Protein AF-A0A374NC78-F1 (afdb_monomer)

Solvent-accessible surface area (backbone atoms only — not comparable to full-atom values): 8586 Å² total; per-residue (Å²): 135,91,83,83,88,83,89,81,50,68,90,82,37,42,71,58,50,52,52,51,50,53,53,52,51,50,32,49,50,35,27,50,50,49,46,51,48,42,51,28,34,52,54,32,58,67,44,56,83,86,73,39,50,71,65,20,51,52,41,44,50,49,49,52,54,8,38,50,49,40,33,51,54,30,46,54,53,39,52,54,50,40,51,56,21,60,73,57,78,39,77,66,22,54,52,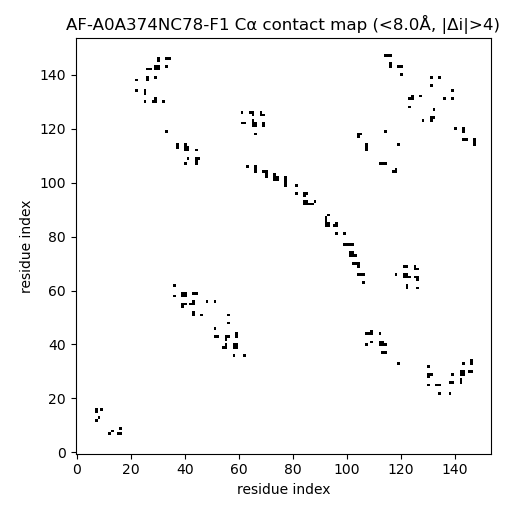53,43,72,70,58,73,70,62,75,64,82,78,69,40,74,88,54,30,78,64,46,53,72,48,51,56,37,21,38,64,60,61,63,33,65,70,58,70,76,46,62,69,68,54,49,52,51,23,37,45,52,42,46,50,57,59,74,74,105

Mean predicted aligned error: 5.53 Å

pLDDT: mean 91.32, std 7.36, range [47.53, 97.94]

Foldseek 3Di:
DDDDDDDDDCVVNVVVVVVVVLLVVLLVVLLVVLLLLQVLLLVLQQDDPVPRDPSSVVSLVLLVVLQVQLQVVLVVVLVVLLVVLVVVPDPVSVVCNVPRDRDHDDRAHNVRSGQDLVSSLSSCVRVVPVSCVSDDVVSSSVSNVVNSVVVVVD

Nearest PDB structures (foldseek):
  1aep-assembly1_A  TM=3.672E-01  e=3.273E+00  Locusta migratoria

Secondary structure (DSSP, 8-state):
-PPPP----TTT-HHHHHHHHHHHHHHHHHHHHHHHHHHHHHHHTTS-GGG--HHHHHHHHHHHHHHHHHHHHHHHHHHHHHHHHHTT-SHHHHHHHHH-----PPPP-SSS----HHHHHHHHHHTT-HHHHTS-HHHHHHHHHHHHHHHHT-

Radius of gyration: 20.21 Å; Cα contacts (8 Å, |Δi|>4): 131; chains: 1; bounding box: 54×40×51 Å

Organism: NCBI:txid39488

Sequence (154 aa):
MRTWKINIQPTKDAVLCDYFAENTTAAKCMYNVANFYIRNTMTGIRKSPEERTACETEVLHYVFTGIQKANLHARENYEKKLKKYQDMHTEKGDKLAADLKCKVFPYPTKEKWFLSYGV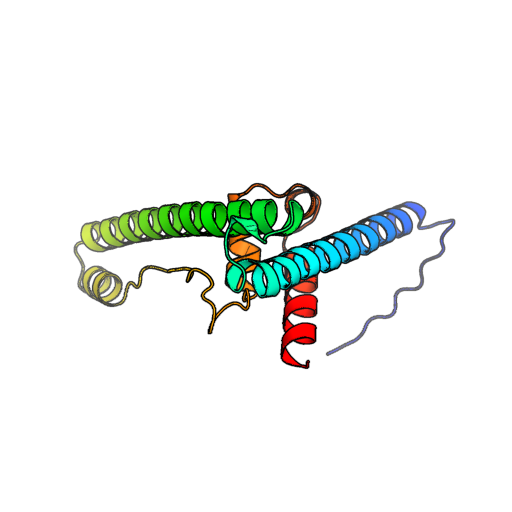LDAIFKYTDHPTYRRMNSQVNQNAIKKTVKSWKSY

Structure (mmCIF, N/CA/C/O backbone):
data_AF-A0A374NC78-F1
#
_entry.id   AF-A0A374NC78-F1
#
loop_
_atom_site.group_PDB
_atom_site.id
_atom_site.type_symbol
_atom_site.label_atom_id
_atom_site.label_alt_id
_atom_site.label_comp_id
_atom_site.label_asym_id
_atom_site.label_entity_id
_atom_site.label_seq_id
_atom_site.pdbx_PDB_ins_code
_atom_site.Cartn_x
_atom_site.Cartn_y
_atom_site.Cartn_z
_atom_site.occupancy
_atom_site.B_iso_or_equiv
_atom_site.auth_seq_id
_atom_site.auth_comp_id
_atom_site.auth_asym_id
_atom_site.auth_atom_id
_atom_site.pdbx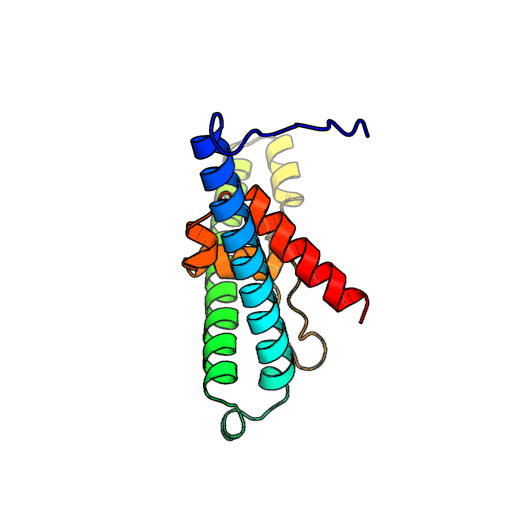_PDB_model_num
ATOM 1 N N . MET A 1 1 ? 14.338 26.708 -2.977 1.00 47.53 1 MET A N 1
ATOM 2 C CA . MET A 1 1 ? 14.933 25.351 -2.981 1.00 47.53 1 MET A CA 1
ATOM 3 C C . MET A 1 1 ? 16.253 25.454 -3.733 1.00 47.53 1 MET A C 1
ATOM 5 O O . MET A 1 1 ? 16.222 25.897 -4.872 1.00 47.53 1 MET A O 1
ATOM 9 N N . ARG A 1 2 ? 17.403 25.198 -3.091 1.00 58.50 2 ARG A N 1
ATOM 10 C CA . ARG A 1 2 ? 18.708 25.225 -3.779 1.00 58.50 2 ARG A CA 1
ATOM 11 C C . ARG A 1 2 ? 18.908 23.889 -4.487 1.00 58.50 2 ARG A C 1
ATOM 13 O O . ARG A 1 2 ? 18.866 22.850 -3.835 1.00 58.50 2 ARG A O 1
ATOM 20 N N . THR A 1 3 ? 19.102 23.931 -5.798 1.00 69.94 3 THR A N 1
ATOM 21 C CA . THR A 1 3 ? 19.410 22.751 -6.609 1.00 69.94 3 THR A CA 1
ATOM 22 C C . THR A 1 3 ? 20.921 22.636 -6.731 1.00 69.94 3 THR A C 1
ATOM 24 O O . THR A 1 3 ? 21.570 23.563 -7.208 1.00 69.94 3 THR A O 1
ATOM 27 N N . TRP A 1 4 ? 21.479 21.510 -6.295 1.00 75.81 4 TRP A N 1
ATOM 28 C CA . TRP A 1 4 ? 22.901 21.210 -6.435 1.00 75.81 4 TRP A CA 1
ATOM 29 C C . TRP A 1 4 ? 23.113 20.344 -7.672 1.00 75.81 4 TRP A C 1
ATOM 31 O O . TRP A 1 4 ? 22.432 19.333 -7.844 1.00 75.81 4 TRP A O 1
ATOM 41 N N . LYS A 1 5 ? 24.043 20.745 -8.541 1.00 78.50 5 LYS A N 1
ATOM 42 C CA . LYS A 1 5 ? 24.461 19.943 -9.693 1.00 78.50 5 LYS A CA 1
ATOM 43 C C . LYS A 1 5 ? 25.708 19.156 -9.304 1.00 78.50 5 LYS A C 1
ATOM 45 O O . LYS A 1 5 ? 26.718 19.755 -8.951 1.00 78.50 5 LYS A O 1
ATOM 50 N N . ILE A 1 6 ? 25.625 17.832 -9.375 1.00 78.19 6 ILE A N 1
ATOM 51 C CA . ILE A 1 6 ? 26.759 16.927 -9.172 1.00 78.19 6 ILE A CA 1
ATOM 52 C C . ILE A 1 6 ? 27.182 16.429 -10.554 1.00 78.19 6 ILE A C 1
ATOM 54 O O . ILE A 1 6 ? 26.347 15.930 -11.307 1.00 78.19 6 ILE A O 1
ATOM 58 N N . ASN A 1 7 ? 28.457 16.595 -10.900 1.00 80.19 7 ASN A N 1
ATOM 59 C CA . ASN A 1 7 ? 29.034 16.012 -12.108 1.00 80.19 7 ASN A CA 1
ATOM 60 C C . ASN A 1 7 ? 29.702 14.693 -11.715 1.00 80.19 7 ASN A C 1
ATOM 62 O O . ASN A 1 7 ? 30.576 14.698 -10.855 1.00 80.19 7 ASN A O 1
ATOM 66 N N . ILE A 1 8 ? 29.281 13.593 -12.334 1.00 76.94 8 ILE A N 1
ATOM 67 C CA . ILE A 1 8 ? 29.769 12.241 -12.039 1.00 76.94 8 ILE A CA 1
ATOM 68 C C . ILE A 1 8 ? 30.654 11.798 -13.207 1.00 76.94 8 ILE A C 1
ATOM 70 O O . ILE A 1 8 ? 30.232 11.910 -14.360 1.00 76.94 8 ILE A O 1
ATOM 74 N N . GLN A 1 9 ? 31.866 11.317 -12.928 1.00 81.19 9 GLN A N 1
ATOM 75 C CA . GLN A 1 9 ? 32.746 10.697 -13.922 1.00 81.19 9 GLN A CA 1
ATOM 76 C C . GLN A 1 9 ? 32.584 9.173 -13.839 1.00 81.19 9 GLN A C 1
ATOM 78 O O . GLN A 1 9 ? 33.079 8.580 -12.883 1.00 81.19 9 GLN A O 1
ATOM 83 N N . PRO A 1 10 ? 31.954 8.504 -14.826 1.00 77.06 10 PRO A N 1
ATOM 84 C CA . PRO A 1 10 ? 31.589 7.086 -14.714 1.00 77.06 10 PRO A CA 1
ATOM 85 C C . PRO A 1 10 ? 32.750 6.138 -14.394 1.00 77.06 10 PRO A C 1
ATOM 87 O O . PRO A 1 10 ? 32.559 5.120 -13.741 1.00 77.06 10 PRO A O 1
ATOM 90 N N . THR A 1 11 ? 33.964 6.479 -14.829 1.00 75.44 11 THR A N 1
ATOM 91 C CA . THR A 1 11 ? 35.171 5.671 -14.608 1.00 75.44 11 THR A CA 1
ATOM 92 C C . THR A 1 11 ? 35.807 5.866 -13.232 1.00 75.44 11 THR A C 1
ATOM 94 O O . THR A 1 11 ? 36.525 4.982 -12.779 1.00 75.44 11 THR A O 1
ATOM 97 N N . LYS A 1 12 ? 35.570 7.002 -12.563 1.00 76.62 12 LYS A N 1
ATOM 98 C CA . LYS A 1 12 ? 36.119 7.303 -11.226 1.00 76.62 12 LYS A CA 1
ATOM 99 C C . LYS A 1 12 ? 35.091 7.124 -10.113 1.00 76.62 12 LYS A C 1
ATOM 101 O O . LYS A 1 12 ? 35.450 6.745 -9.006 1.00 76.62 12 LYS A O 1
ATOM 106 N N . ASP A 1 13 ? 33.822 7.338 -10.436 1.00 83.31 13 ASP A N 1
ATOM 107 C CA . ASP A 1 13 ? 32.694 7.319 -9.508 1.00 83.31 13 ASP A CA 1
ATOM 108 C C . ASP A 1 13 ? 31.788 6.098 -9.745 1.00 83.31 13 ASP A C 1
ATOM 110 O O . ASP A 1 13 ? 30.576 6.169 -9.541 1.00 83.31 13 ASP A O 1
ATOM 114 N N . ALA A 1 14 ? 32.359 4.974 -10.196 1.00 80.00 14 ALA A N 1
ATOM 115 C CA . ALA A 1 14 ? 31.611 3.778 -10.599 1.00 80.00 14 ALA A CA 1
ATOM 116 C C . ALA A 1 14 ? 30.615 3.305 -9.522 1.00 80.00 14 ALA A C 1
ATOM 118 O O . ALA A 1 14 ? 29.454 3.047 -9.823 1.00 80.00 14 ALA A O 1
ATOM 119 N N . VAL A 1 15 ? 31.018 3.334 -8.246 1.00 85.25 15 VAL A N 1
ATOM 120 C CA . VAL A 1 15 ? 30.154 2.983 -7.101 1.00 85.25 15 VAL A CA 1
ATOM 121 C C . VAL A 1 15 ? 28.915 3.882 -7.014 1.00 85.25 15 VAL A C 1
ATOM 123 O O . VAL A 1 15 ? 27.814 3.422 -6.714 1.00 85.25 15 VAL A O 1
ATOM 126 N N . LEU A 1 16 ? 29.076 5.180 -7.281 1.00 85.00 16 LEU A N 1
ATOM 127 C CA . LEU A 1 16 ? 27.972 6.134 -7.262 1.00 85.00 16 LEU A CA 1
ATOM 128 C C . LEU A 1 16 ? 27.057 5.939 -8.482 1.00 85.00 16 LEU A C 1
ATOM 130 O O . LEU A 1 16 ? 25.837 6.066 -8.362 1.00 85.00 16 LEU A O 1
ATOM 134 N N . CYS A 1 17 ? 27.627 5.598 -9.642 1.00 86.00 17 CYS A N 1
ATOM 135 C CA . CYS A 1 17 ? 26.868 5.228 -10.835 1.00 86.00 17 CYS A CA 1
ATOM 136 C C . CYS A 1 17 ? 26.001 3.988 -10.599 1.00 86.00 17 CYS A C 1
ATOM 138 O O . CYS A 1 17 ? 24.805 4.043 -10.889 1.00 86.00 17 CYS A O 1
ATOM 140 N N . ASP A 1 18 ? 26.564 2.925 -10.024 1.00 86.31 18 ASP A N 1
ATOM 141 C CA . ASP A 1 18 ? 25.837 1.690 -9.715 1.00 86.31 18 ASP A CA 1
ATOM 142 C C . ASP A 1 18 ? 24.709 1.960 -8.718 1.00 86.31 18 ASP A C 1
ATOM 144 O O . ASP A 1 18 ? 23.552 1.615 -8.967 1.00 86.31 18 ASP A O 1
ATOM 148 N N . TYR A 1 19 ? 25.001 2.715 -7.654 1.00 86.50 19 TYR A N 1
ATOM 149 C CA . TYR A 1 19 ? 23.991 3.154 -6.694 1.00 86.50 19 TYR A CA 1
ATOM 150 C C . TYR A 1 19 ? 22.831 3.906 -7.366 1.00 86.50 19 TYR A C 1
ATOM 152 O O . TYR A 1 19 ? 21.656 3.635 -7.094 1.00 86.50 19 TYR A O 1
ATOM 160 N N . PHE A 1 20 ? 23.115 4.865 -8.253 1.00 86.44 20 PHE A N 1
ATOM 161 C CA . PHE A 1 20 ? 22.058 5.598 -8.953 1.00 86.44 20 PHE A CA 1
ATOM 162 C C . PHE A 1 20 ? 21.300 4.724 -9.954 1.00 86.44 20 PHE A C 1
ATOM 164 O O . PHE A 1 20 ? 20.082 4.885 -10.084 1.00 86.44 20 PHE A O 1
ATOM 171 N N . ALA A 1 21 ? 21.976 3.797 -10.632 1.00 86.88 21 ALA A N 1
ATOM 172 C CA . ALA A 1 21 ? 21.354 2.857 -11.556 1.00 86.88 21 ALA A CA 1
ATOM 173 C C . ALA A 1 21 ? 20.374 1.925 -10.828 1.00 86.88 21 ALA A C 1
ATOM 175 O O . ALA A 1 21 ? 19.220 1.793 -11.254 1.00 86.88 21 ALA A O 1
ATOM 176 N N . GLU A 1 22 ? 20.781 1.355 -9.693 1.00 86.94 22 GLU A N 1
ATOM 177 C CA . GLU A 1 22 ? 19.935 0.510 -8.848 1.00 86.94 22 GLU A CA 1
ATOM 178 C C . GLU A 1 22 ? 18.714 1.275 -8.330 1.00 86.94 22 GLU A C 1
ATOM 180 O O . GLU A 1 22 ? 17.576 0.839 -8.527 1.00 86.94 22 GLU A O 1
ATOM 185 N N . ASN A 1 23 ? 18.920 2.461 -7.744 1.00 86.62 23 ASN A N 1
ATOM 186 C CA . ASN A 1 23 ? 17.823 3.276 -7.216 1.00 86.62 23 ASN A CA 1
ATOM 187 C C . ASN A 1 23 ? 16.848 3.720 -8.311 1.00 86.62 23 ASN A C 1
ATOM 189 O O . ASN A 1 23 ? 15.634 3.695 -8.107 1.00 86.62 23 ASN A O 1
ATOM 193 N N . THR A 1 24 ? 17.352 4.111 -9.483 1.00 88.06 24 THR A N 1
ATOM 194 C CA . THR A 1 24 ? 16.501 4.536 -10.605 1.00 88.06 24 THR A CA 1
ATOM 195 C C . THR A 1 24 ? 15.687 3.362 -11.143 1.00 88.06 24 THR A C 1
ATOM 197 O O . THR A 1 24 ? 14.483 3.497 -11.388 1.00 88.06 24 THR A O 1
ATOM 200 N N . THR A 1 25 ? 16.316 2.192 -11.271 1.00 89.31 25 THR A N 1
ATOM 201 C CA . THR A 1 25 ? 15.659 0.960 -11.722 1.00 89.31 25 THR A CA 1
ATOM 202 C C . THR A 1 25 ? 14.570 0.543 -10.745 1.00 89.31 25 THR A C 1
ATOM 204 O O . THR A 1 25 ? 13.419 0.344 -11.135 1.00 89.31 25 THR A O 1
ATOM 207 N N . ALA A 1 26 ? 14.891 0.476 -9.458 1.00 87.06 26 ALA A N 1
ATOM 208 C CA . ALA A 1 26 ? 13.948 0.033 -8.451 1.00 87.06 26 ALA A CA 1
ATOM 209 C C . ALA A 1 26 ? 12.821 1.062 -8.204 1.00 87.06 26 ALA A C 1
ATOM 211 O O . ALA A 1 26 ? 11.665 0.665 -8.036 1.00 87.06 26 ALA A O 1
ATOM 212 N N . ALA A 1 27 ? 13.085 2.370 -8.331 1.00 91.19 27 ALA A N 1
ATOM 213 C CA . ALA A 1 27 ? 12.042 3.399 -8.341 1.00 91.19 27 ALA A CA 1
ATOM 214 C C . ALA A 1 27 ? 11.068 3.228 -9.516 1.00 91.19 27 ALA A C 1
ATOM 216 O O . ALA A 1 27 ? 9.853 3.351 -9.335 1.00 91.19 27 ALA A O 1
ATOM 217 N N . LYS A 1 28 ? 11.577 2.901 -10.712 1.00 93.38 28 LYS A N 1
ATOM 218 C CA . LYS A 1 28 ? 10.746 2.595 -11.886 1.00 93.38 28 LYS A CA 1
ATOM 219 C C . LYS A 1 28 ? 9.921 1.325 -11.667 1.00 93.38 28 LYS A C 1
ATOM 221 O O . LYS A 1 28 ? 8.731 1.319 -11.977 1.00 93.38 28 LYS A O 1
ATOM 226 N N . CYS A 1 29 ? 10.505 0.288 -11.068 1.00 93.06 29 CYS A N 1
ATOM 227 C CA . CYS A 1 29 ? 9.776 -0.918 -10.675 1.00 93.06 29 CYS A CA 1
ATOM 228 C C . CYS A 1 29 ? 8.643 -0.594 -9.695 1.00 93.06 29 CYS A C 1
ATOM 230 O O . CYS A 1 29 ? 7.519 -1.038 -9.909 1.00 93.06 29 CYS A O 1
ATOM 232 N N . MET A 1 30 ? 8.895 0.220 -8.665 1.00 95.31 30 MET A N 1
ATOM 233 C CA . MET A 1 30 ? 7.864 0.598 -7.695 1.00 95.31 30 MET A CA 1
ATOM 234 C C . MET A 1 30 ? 6.750 1.435 -8.341 1.00 95.31 30 MET A C 1
ATOM 236 O O . MET A 1 30 ? 5.571 1.215 -8.070 1.00 95.31 30 MET A O 1
ATOM 240 N N . TYR A 1 31 ? 7.100 2.351 -9.248 1.00 95.44 31 TYR A N 1
ATOM 241 C CA . TYR A 1 31 ? 6.128 3.107 -10.041 1.00 95.44 31 TYR A CA 1
ATOM 242 C C . TYR A 1 31 ? 5.236 2.179 -10.883 1.00 95.44 31 TYR A C 1
ATOM 244 O O . TYR A 1 31 ? 4.014 2.327 -10.908 1.00 95.44 31 TYR A O 1
ATOM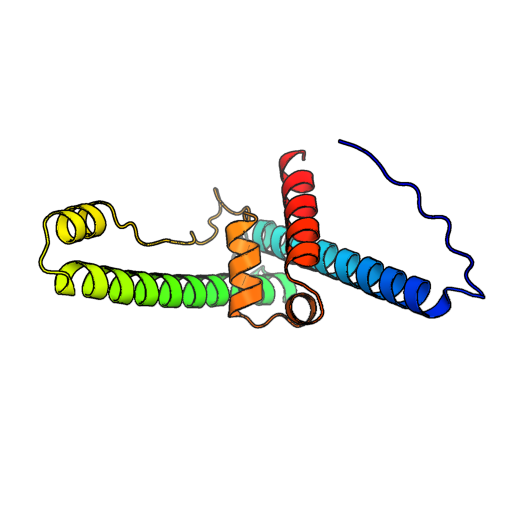 252 N N . ASN A 1 32 ? 5.828 1.184 -11.545 1.00 95.81 32 ASN A N 1
ATOM 253 C CA . ASN A 1 32 ? 5.092 0.225 -12.368 1.00 95.81 32 ASN A CA 1
ATOM 254 C C . ASN A 1 32 ? 4.198 -0.694 -11.529 1.00 95.81 32 ASN A C 1
ATOM 256 O O . ASN A 1 32 ? 3.040 -0.892 -11.882 1.00 95.81 32 ASN A O 1
ATOM 260 N N . VAL A 1 33 ? 4.698 -1.198 -10.400 1.00 96.31 33 VAL A N 1
ATOM 261 C CA . VAL A 1 33 ? 3.921 -2.024 -9.464 1.00 96.31 33 VAL A CA 1
ATOM 262 C C . VAL A 1 33 ? 2.746 -1.227 -8.895 1.00 96.31 33 VAL A C 1
ATOM 264 O O . VAL A 1 33 ? 1.615 -1.701 -8.925 1.00 96.31 33 VAL A O 1
ATOM 267 N N . ALA A 1 34 ? 2.958 0.016 -8.453 1.00 97.00 34 ALA A N 1
ATOM 268 C CA . ALA A 1 34 ? 1.868 0.869 -7.981 1.00 97.00 34 ALA A CA 1
ATOM 269 C C . ALA A 1 34 ? 0.805 1.100 -9.073 1.00 97.00 34 ALA A C 1
ATOM 271 O O . ALA A 1 34 ? -0.389 0.990 -8.799 1.00 97.00 34 ALA A O 1
ATOM 272 N N . ASN A 1 35 ? 1.221 1.350 -10.320 1.00 97.00 35 ASN A N 1
ATOM 273 C CA . ASN A 1 35 ? 0.300 1.460 -11.454 1.00 97.00 35 ASN A CA 1
ATOM 274 C C . ASN A 1 35 ? -0.471 0.165 -11.711 1.00 97.00 35 ASN A C 1
ATOM 276 O O . ASN A 1 35 ? -1.675 0.212 -11.951 1.00 97.00 35 ASN A O 1
ATOM 280 N N . PHE A 1 36 ? 0.213 -0.977 -11.663 1.00 97.44 36 PHE A N 1
ATOM 281 C CA . PHE A 1 36 ? -0.388 -2.289 -11.858 1.00 97.44 36 PHE A CA 1
ATOM 282 C C . PHE A 1 36 ? -1.482 -2.552 -10.819 1.00 97.44 36 PHE A C 1
ATOM 284 O O . PHE A 1 36 ? -2.591 -2.937 -11.186 1.00 97.44 36 PHE A O 1
ATOM 291 N N . TYR A 1 37 ? -1.215 -2.246 -9.547 1.00 97.88 37 TYR A N 1
ATOM 292 C CA . TYR A 1 37 ? -2.202 -2.376 -8.476 1.00 97.88 37 TYR A CA 1
ATOM 293 C C . TYR A 1 37 ? -3.403 -1.447 -8.683 1.00 97.88 37 TYR A C 1
ATOM 295 O O . TYR A 1 37 ? -4.544 -1.896 -8.587 1.00 97.88 37 TYR A O 1
ATOM 303 N N . ILE A 1 38 ? -3.171 -0.170 -9.010 1.00 97.25 38 ILE A N 1
ATOM 304 C CA . ILE A 1 38 ? -4.256 0.796 -9.244 1.00 97.25 38 ILE A CA 1
ATOM 305 C C . ILE A 1 38 ? -5.143 0.350 -10.416 1.00 97.25 38 ILE A C 1
ATOM 307 O O . ILE A 1 38 ? -6.363 0.320 -10.267 1.00 97.25 38 ILE A O 1
ATOM 311 N N . ARG A 1 39 ? -4.551 -0.037 -11.556 1.00 96.75 39 ARG A N 1
ATOM 312 C CA . ARG A 1 39 ? -5.294 -0.440 -12.767 1.00 96.75 39 ARG A CA 1
ATOM 313 C C . ARG A 1 39 ? -6.138 -1.683 -12.539 1.00 96.75 39 ARG A C 1
ATOM 315 O O . ARG A 1 39 ? -7.336 -1.653 -12.791 1.00 96.75 39 ARG A O 1
ATOM 322 N N . ASN A 1 40 ? -5.525 -2.746 -12.028 1.00 97.94 40 ASN A N 1
ATOM 323 C CA . ASN A 1 40 ? -6.231 -4.005 -11.806 1.00 97.94 40 ASN A CA 1
ATOM 324 C C . ASN A 1 40 ? -7.295 -3.876 -10.708 1.00 97.94 40 ASN A C 1
ATOM 326 O O . ASN A 1 40 ? -8.333 -4.524 -10.789 1.00 97.94 40 ASN A O 1
ATOM 330 N N . THR A 1 41 ? -7.094 -2.999 -9.717 1.00 97.56 41 THR A N 1
ATOM 331 C CA . THR A 1 41 ? -8.146 -2.689 -8.736 1.00 97.56 41 THR A CA 1
ATOM 332 C C . THR A 1 41 ? -9.302 -1.934 -9.389 1.00 97.56 41 THR A C 1
ATOM 334 O O . THR A 1 41 ? -10.456 -2.294 -9.172 1.00 97.56 41 THR A O 1
ATOM 337 N N . MET A 1 42 ? -9.009 -0.922 -10.217 1.00 96.06 42 MET A N 1
ATOM 338 C CA . MET A 1 42 ? -10.014 -0.129 -10.936 1.00 96.06 42 MET A CA 1
ATOM 339 C C . MET A 1 42 ? -10.945 -1.001 -11.778 1.00 96.06 42 MET A C 1
ATOM 341 O O . MET A 1 42 ? -12.164 -0.830 -11.733 1.00 96.06 42 MET A O 1
ATOM 345 N N . THR A 1 43 ? -10.374 -1.908 -12.568 1.00 96.62 43 THR A N 1
ATOM 346 C CA . THR A 1 43 ? -11.138 -2.753 -13.488 1.00 96.62 43 THR A CA 1
ATOM 347 C C . THR A 1 43 ? -11.728 -3.961 -12.771 1.00 96.62 43 THR A C 1
ATOM 349 O O . THR A 1 43 ? -12.919 -4.234 -12.914 1.00 96.62 43 THR A O 1
ATOM 352 N N . GLY A 1 44 ? -10.946 -4.631 -11.922 1.00 97.19 44 GLY A N 1
ATOM 353 C CA . GLY A 1 44 ? -11.362 -5.840 -11.215 1.00 97.19 44 GLY A CA 1
ATOM 354 C C . GLY A 1 44 ? -12.539 -5.621 -10.263 1.00 97.19 44 GLY A C 1
ATOM 355 O O . GLY A 1 44 ? -13.431 -6.466 -10.202 1.00 97.19 44 GLY A O 1
ATOM 356 N N . ILE A 1 45 ? -12.594 -4.486 -9.550 1.00 96.56 45 ILE A N 1
ATOM 357 C CA . ILE A 1 45 ? -13.678 -4.205 -8.587 1.00 96.56 45 ILE A CA 1
ATOM 358 C C . ILE A 1 45 ? -15.041 -3.998 -9.270 1.00 96.56 45 ILE A C 1
ATOM 360 O O . ILE A 1 45 ? -16.089 -4.143 -8.639 1.00 96.56 45 ILE A O 1
ATOM 364 N N . ARG A 1 46 ? -15.042 -3.643 -10.562 1.00 95.25 46 ARG A N 1
ATOM 365 C CA . ARG A 1 46 ? -16.262 -3.395 -11.344 1.00 95.25 46 ARG A CA 1
ATOM 366 C C . ARG A 1 46 ? -16.855 -4.678 -11.920 1.00 95.25 46 ARG A C 1
ATOM 368 O O . ARG A 1 46 ? -18.074 -4.743 -12.063 1.00 95.25 46 ARG A O 1
ATOM 375 N N . LYS A 1 47 ? -16.005 -5.666 -12.197 1.00 95.75 47 LYS A N 1
ATOM 376 C CA . LYS A 1 47 ? -16.359 -6.968 -12.774 1.00 95.75 47 LYS A CA 1
ATOM 377 C C . LYS A 1 47 ? -16.890 -7.945 -11.727 1.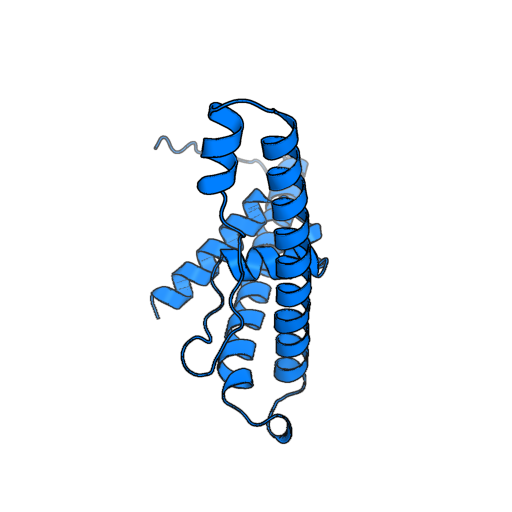00 95.75 47 LYS A C 1
ATOM 379 O O . LYS A 1 47 ? -16.512 -7.867 -10.545 1.00 95.75 47 LYS A O 1
ATOM 384 N N . SER A 1 48 ? -17.723 -8.887 -12.170 1.00 94.00 48 SER A N 1
ATOM 385 C CA . SER A 1 48 ? -18.061 -10.055 -11.354 1.00 94.00 48 SER A CA 1
ATOM 386 C C . SER A 1 48 ? -16.814 -10.938 -11.163 1.00 94.00 48 SER A C 1
ATOM 388 O O . SER A 1 48 ? -15.869 -10.834 -11.949 1.00 94.00 48 SER A O 1
ATOM 390 N N . PRO A 1 49 ? -16.736 -11.767 -10.106 1.00 93.44 49 PRO A N 1
ATOM 391 C CA . PRO A 1 49 ? -15.579 -12.633 -9.873 1.00 93.44 49 PRO A CA 1
ATOM 392 C C . PRO A 1 49 ? -15.213 -13.531 -11.062 1.00 93.44 49 PRO A C 1
ATOM 394 O O . PRO A 1 49 ? -14.031 -13.753 -11.304 1.00 93.44 49 PRO A O 1
ATOM 397 N N . GLU A 1 50 ? -16.210 -13.996 -11.813 1.00 94.50 50 GLU A N 1
ATOM 398 C CA . GLU A 1 50 ? -16.072 -14.917 -12.946 1.00 94.50 50 GLU A CA 1
ATOM 399 C C . GLU A 1 50 ? -15.485 -14.232 -14.190 1.00 94.50 50 GLU A C 1
ATOM 401 O O . GLU A 1 50 ? -14.814 -14.867 -14.997 1.00 94.50 50 GLU A O 1
ATOM 406 N N . GLU A 1 51 ? -15.704 -12.923 -14.332 1.00 96.38 51 GLU A N 1
ATOM 407 C CA . GLU A 1 51 ? -15.232 -12.112 -15.463 1.00 96.38 51 GLU A CA 1
ATOM 408 C C . GLU A 1 51 ? -13.831 -11.520 -15.239 1.00 96.38 51 GLU A C 1
ATOM 410 O O . GLU A 1 51 ? -13.266 -10.852 -16.117 1.00 96.38 51 GLU A O 1
ATOM 415 N N . ARG A 1 52 ? -13.268 -11.694 -14.039 1.00 96.81 52 ARG A N 1
ATOM 416 C CA . ARG A 1 52 ? -11.950 -11.157 -13.699 1.00 96.81 52 ARG A CA 1
ATOM 417 C C . ARG A 1 52 ? -10.856 -11.962 -14.373 1.00 96.81 52 ARG A C 1
ATOM 419 O O . ARG A 1 52 ? -10.832 -13.188 -14.353 1.00 96.81 52 ARG A O 1
ATOM 426 N N . THR A 1 53 ? -9.868 -11.244 -14.884 1.00 97.50 53 THR A N 1
ATOM 427 C CA . THR A 1 53 ? -8.603 -11.860 -15.283 1.00 97.50 53 THR A CA 1
ATOM 428 C C . THR A 1 53 ? -7.858 -12.392 -14.053 1.00 97.50 53 THR A C 1
ATOM 430 O O . THR A 1 53 ? -8.092 -11.951 -12.922 1.00 97.50 53 THR A O 1
ATOM 433 N N . ALA A 1 54 ? -6.905 -13.302 -14.266 1.00 97.25 54 ALA A N 1
ATOM 434 C CA . ALA A 1 54 ? -6.058 -13.817 -13.189 1.00 97.25 54 ALA A CA 1
ATOM 435 C C . ALA A 1 54 ? -5.333 -12.686 -12.431 1.00 97.25 54 ALA A C 1
ATOM 437 O O . ALA A 1 54 ? -5.350 -12.662 -11.202 1.00 97.25 54 ALA A O 1
ATOM 438 N N . CYS A 1 55 ? -4.790 -11.698 -13.153 1.00 97.25 55 CYS A N 1
ATOM 439 C CA . CYS A 1 55 ? -4.118 -10.540 -12.559 1.00 97.25 55 CYS A CA 1
ATOM 440 C C . CYS A 1 55 ? -5.057 -9.673 -11.711 1.00 97.25 55 CYS A C 1
ATOM 442 O O . CYS A 1 55 ? -4.667 -9.204 -10.645 1.00 97.25 55 CYS A O 1
ATOM 444 N N . GLU A 1 56 ? -6.296 -9.455 -12.159 1.00 97.69 56 GLU A N 1
ATOM 445 C CA . GLU A 1 56 ? -7.287 -8.693 -11.388 1.00 97.69 56 GLU A CA 1
ATOM 446 C C . GLU A 1 56 ? -7.640 -9.413 -10.088 1.00 97.69 56 GLU A C 1
ATOM 448 O O . GLU A 1 56 ? -7.677 -8.792 -9.027 1.00 97.69 56 GLU A O 1
ATOM 453 N N . THR A 1 57 ? -7.845 -10.727 -10.159 1.00 97.56 57 THR A N 1
ATOM 454 C CA . THR A 1 57 ? -8.140 -11.562 -8.990 1.00 97.56 57 THR A CA 1
ATOM 455 C C . THR A 1 57 ? -6.987 -11.558 -7.991 1.00 97.56 57 THR A C 1
ATOM 457 O O . THR A 1 57 ? -7.205 -11.333 -6.800 1.00 97.56 57 THR A O 1
ATOM 460 N N . GLU A 1 58 ? -5.757 -11.739 -8.468 1.00 96.38 58 GLU A N 1
ATOM 461 C CA . GLU A 1 58 ? -4.555 -11.738 -7.635 1.00 96.38 58 GLU A CA 1
ATOM 462 C C . GLU A 1 58 ? -4.315 -10.373 -6.971 1.00 96.38 58 GLU A C 1
ATOM 464 O O . GLU A 1 58 ? -4.107 -10.288 -5.757 1.00 96.38 58 GLU A O 1
ATOM 469 N N . VAL A 1 59 ? -4.414 -9.278 -7.731 1.00 97.19 59 VAL A N 1
ATOM 470 C CA . VAL A 1 59 ? -4.255 -7.927 -7.177 1.00 97.19 59 VAL A CA 1
ATOM 471 C C . VAL A 1 59 ? -5.327 -7.638 -6.136 1.00 97.19 59 VAL A C 1
ATOM 473 O O . VAL A 1 59 ? -4.997 -7.137 -5.062 1.00 97.19 59 VAL A O 1
ATOM 476 N N . LEU A 1 60 ? -6.595 -7.962 -6.405 1.00 97.31 60 LEU A N 1
ATOM 477 C CA . LEU A 1 60 ? -7.662 -7.764 -5.425 1.00 97.31 60 LEU A CA 1
ATOM 478 C C . LEU A 1 60 ? -7.421 -8.601 -4.166 1.00 97.31 60 LEU A C 1
ATOM 480 O O . LEU A 1 60 ? -7.584 -8.080 -3.064 1.00 97.31 60 LEU A O 1
ATOM 484 N N . HIS A 1 61 ? -6.959 -9.845 -4.300 1.00 96.69 61 HIS A N 1
ATOM 485 C CA . HIS A 1 61 ? -6.566 -10.653 -3.150 1.00 96.69 61 HIS A CA 1
ATOM 486 C C . HIS A 1 61 ? -5.497 -9.942 -2.303 1.00 96.69 61 HIS A C 1
ATOM 488 O O . HIS A 1 61 ? -5.684 -9.768 -1.095 1.00 96.69 61 HIS A O 1
ATOM 494 N N . TYR A 1 62 ? -4.414 -9.452 -2.913 1.00 96.81 62 TYR A N 1
ATOM 495 C CA . TYR A 1 62 ? -3.356 -8.742 -2.184 1.00 96.81 62 TYR A CA 1
ATOM 496 C C . TYR A 1 62 ? -3.797 -7.402 -1.598 1.00 96.81 62 TYR A C 1
ATOM 498 O O . TYR A 1 62 ? -3.377 -7.041 -0.499 1.00 96.81 62 TYR A O 1
ATOM 506 N N . VAL A 1 63 ? -4.654 -6.660 -2.296 1.00 97.62 63 VAL A N 1
ATOM 507 C CA . VAL A 1 63 ? -5.198 -5.391 -1.803 1.00 97.62 63 VAL A CA 1
ATOM 508 C C . VAL A 1 63 ? -6.055 -5.631 -0.565 1.00 97.62 63 VAL A C 1
ATOM 510 O O . VAL A 1 63 ? -5.842 -4.984 0.459 1.00 97.62 63 VAL A O 1
ATOM 513 N N . PHE A 1 64 ? -6.986 -6.583 -0.621 1.00 97.19 64 PHE A N 1
ATOM 514 C CA . PHE A 1 64 ? -7.893 -6.856 0.492 1.00 97.19 64 PHE A CA 1
ATOM 515 C C . PHE A 1 64 ? -7.150 -7.460 1.687 1.00 97.19 64 PHE A C 1
ATOM 517 O O . PHE A 1 64 ? -7.298 -6.969 2.806 1.00 97.19 64 PHE A O 1
ATOM 524 N N . THR A 1 65 ? -6.292 -8.458 1.464 1.00 97.06 65 THR A N 1
ATOM 525 C CA . THR A 1 65 ? -5.480 -9.053 2.541 1.00 97.06 65 THR A CA 1
ATOM 526 C C . THR A 1 65 ? -4.478 -8.053 3.126 1.00 97.06 65 THR A C 1
ATOM 528 O O . THR A 1 65 ? -4.286 -8.006 4.342 1.00 97.06 65 THR A O 1
ATOM 531 N N . GLY A 1 66 ? -3.876 -7.197 2.296 1.00 96.94 66 GLY A N 1
ATOM 532 C CA . GLY A 1 66 ? -2.980 -6.130 2.735 1.00 96.94 66 GLY A CA 1
ATOM 533 C C . GLY A 1 66 ? -3.686 -5.090 3.605 1.00 96.94 66 GLY A C 1
ATOM 534 O O . GLY A 1 66 ? -3.176 -4.738 4.669 1.00 96.94 66 GLY A O 1
ATOM 535 N N . ILE A 1 67 ? -4.882 -4.642 3.206 1.00 97.62 67 ILE A N 1
ATOM 536 C CA . ILE A 1 67 ? -5.709 -3.716 3.998 1.00 97.62 67 ILE A CA 1
ATOM 537 C C . ILE A 1 67 ? -6.148 -4.365 5.313 1.00 97.62 67 ILE A C 1
ATOM 539 O O . ILE A 1 67 ? -6.076 -3.721 6.360 1.00 97.62 67 ILE A O 1
ATOM 543 N N . GLN A 1 68 ? -6.545 -5.639 5.290 1.00 97.56 68 GLN A N 1
ATOM 544 C CA . GLN A 1 68 ? -6.913 -6.383 6.494 1.00 97.56 68 GLN A CA 1
ATOM 545 C C . GLN A 1 68 ? -5.756 -6.411 7.502 1.00 97.56 68 GLN A C 1
ATOM 547 O O . GLN A 1 68 ? -5.936 -6.009 8.653 1.00 97.56 68 GLN A O 1
ATOM 552 N N . LYS A 1 69 ? -4.552 -6.806 7.063 1.00 96.88 69 LYS A N 1
ATOM 553 C CA . LYS A 1 69 ? -3.343 -6.809 7.904 1.00 96.88 69 LYS A CA 1
ATOM 554 C C . LYS A 1 69 ? -2.994 -5.408 8.411 1.00 96.88 69 LYS A C 1
ATOM 556 O O . LYS A 1 69 ? -2.663 -5.239 9.584 1.00 96.88 69 LYS A O 1
ATOM 561 N N . ALA A 1 70 ? -3.107 -4.393 7.553 1.00 96.56 70 ALA A N 1
ATOM 562 C CA . ALA A 1 70 ? -2.835 -3.006 7.915 1.00 96.56 70 ALA A CA 1
ATOM 563 C C . ALA A 1 70 ? -3.789 -2.484 8.996 1.00 96.56 70 ALA A C 1
ATOM 565 O O . ALA A 1 70 ? -3.350 -1.818 9.935 1.00 96.56 70 ALA A O 1
ATOM 566 N N . ASN A 1 71 ? -5.081 -2.798 8.876 1.00 96.88 71 ASN A N 1
ATOM 567 C CA . ASN A 1 71 ? -6.107 -2.411 9.839 1.00 96.88 71 ASN A CA 1
ATOM 568 C C . ASN A 1 71 ? -5.952 -3.158 11.165 1.00 96.88 71 ASN A C 1
ATOM 570 O O . ASN A 1 71 ? -6.050 -2.525 12.213 1.00 96.88 71 ASN A O 1
ATOM 574 N N . LEU A 1 72 ? -5.634 -4.457 11.136 1.00 96.38 72 LEU A N 1
ATOM 575 C CA . LEU A 1 72 ? -5.345 -5.230 12.346 1.00 96.38 72 LEU A CA 1
ATOM 576 C C . LEU A 1 72 ? -4.184 -4.602 13.126 1.00 96.38 72 LEU A C 1
ATOM 578 O O . LEU A 1 72 ? -4.339 -4.239 14.290 1.00 96.38 72 LEU A O 1
ATOM 582 N N . HIS A 1 73 ? -3.062 -4.356 12.449 1.00 95.19 73 HIS A N 1
ATOM 583 C CA . HIS A 1 73 ? -1.896 -3.727 13.062 1.00 95.19 73 HIS A CA 1
ATOM 584 C C . HIS A 1 73 ? -2.175 -2.282 13.518 1.00 95.19 73 HIS A C 1
ATOM 586 O O . HIS A 1 73 ? -1.635 -1.818 14.524 1.00 95.19 73 HIS A O 1
ATOM 592 N N . ALA A 1 74 ? -3.000 -1.518 12.795 1.00 94.81 74 ALA A N 1
ATOM 593 C CA . ALA A 1 74 ? -3.396 -0.177 13.223 1.00 94.81 74 ALA A CA 1
ATOM 594 C C . ALA A 1 74 ? -4.222 -0.213 14.519 1.00 94.81 74 ALA A C 1
ATOM 596 O O . ALA A 1 74 ? -3.989 0.611 15.406 1.00 94.81 74 ALA A O 1
ATOM 597 N N . ARG A 1 75 ? -5.117 -1.197 14.646 1.00 95.38 75 ARG A N 1
ATOM 598 C CA . ARG A 1 75 ? -5.962 -1.412 15.823 1.00 95.38 75 ARG A CA 1
ATOM 599 C C . ARG A 1 75 ? -5.149 -1.868 17.036 1.00 95.38 75 ARG A C 1
ATOM 601 O O . ARG A 1 75 ? -5.278 -1.279 18.100 1.00 95.38 75 ARG A O 1
ATOM 608 N N . GLU A 1 76 ? -4.216 -2.799 16.853 1.00 95.75 76 GLU A N 1
ATOM 609 C CA . GLU A 1 76 ? -3.284 -3.213 17.913 1.00 95.75 76 GLU A CA 1
ATOM 610 C C . GLU A 1 76 ? -2.447 -2.037 18.440 1.00 95.75 76 GLU A C 1
ATOM 612 O O . GLU A 1 76 ? -2.227 -1.896 19.642 1.00 95.75 76 GLU A O 1
ATOM 617 N N . ASN A 1 77 ? -1.971 -1.157 17.553 1.00 94.56 77 ASN A N 1
ATOM 618 C CA . ASN A 1 77 ? -1.232 0.035 17.977 1.00 94.56 77 ASN A CA 1
ATOM 619 C C . ASN A 1 77 ? -2.115 1.063 18.676 1.00 94.56 77 ASN A C 1
ATOM 621 O O . ASN A 1 77 ? -1.637 1.759 19.571 1.00 94.56 77 ASN A O 1
ATOM 625 N N . TYR A 1 78 ? -3.371 1.186 18.250 1.00 95.12 78 TYR A N 1
ATOM 626 C CA . TYR A 1 78 ? -4.353 2.023 18.922 1.00 95.12 78 TYR A CA 1
ATOM 627 C C . TYR A 1 78 ? -4.585 1.525 20.351 1.00 95.12 78 TYR A C 1
ATOM 629 O O . TYR A 1 78 ? -4.422 2.300 21.285 1.00 95.12 78 TYR A O 1
ATOM 637 N N . GLU A 1 79 ? -4.837 0.229 20.533 1.00 94.75 79 GLU A N 1
ATOM 638 C CA . GLU A 1 79 ? -5.054 -0.393 21.845 1.00 94.75 79 GLU A CA 1
ATOM 639 C C . GLU A 1 79 ? -3.836 -0.242 22.763 1.00 94.75 79 GLU A C 1
ATOM 641 O O . GLU A 1 79 ? -3.970 0.170 23.914 1.00 94.75 79 GLU A O 1
ATOM 646 N N . LYS A 1 80 ? -2.623 -0.476 22.241 1.00 95.06 80 LYS A N 1
ATOM 647 C CA . LYS A 1 80 ? -1.373 -0.262 22.992 1.00 95.06 80 LYS A CA 1
ATOM 648 C C . LYS A 1 80 ? -1.208 1.189 23.445 1.00 95.06 80 LYS A C 1
ATOM 650 O O . LYS A 1 80 ? -0.764 1.434 24.564 1.00 95.06 80 LYS A O 1
ATOM 655 N N . LYS A 1 81 ? -1.540 2.159 22.586 1.00 93.94 81 LYS A N 1
ATOM 656 C CA . LYS A 1 81 ? -1.472 3.588 22.930 1.00 93.94 81 LYS A CA 1
ATOM 657 C C . LYS A 1 81 ? -2.546 3.984 23.932 1.00 93.94 81 LYS A C 1
ATOM 659 O O . LYS A 1 81 ? -2.229 4.705 24.869 1.00 93.94 81 LYS A O 1
ATOM 664 N N . LEU A 1 82 ? -3.771 3.499 23.747 1.00 93.44 82 LEU A N 1
ATOM 665 C CA . LEU A 1 82 ? -4.886 3.764 24.645 1.00 93.44 82 LEU A CA 1
ATOM 666 C C . LEU A 1 82 ? -4.559 3.276 26.056 1.00 93.44 82 LEU A C 1
ATOM 668 O O . LEU A 1 82 ? -4.612 4.068 26.992 1.00 93.44 82 LEU A O 1
ATOM 672 N N . LYS A 1 83 ? -4.104 2.023 26.180 1.00 93.69 83 LYS 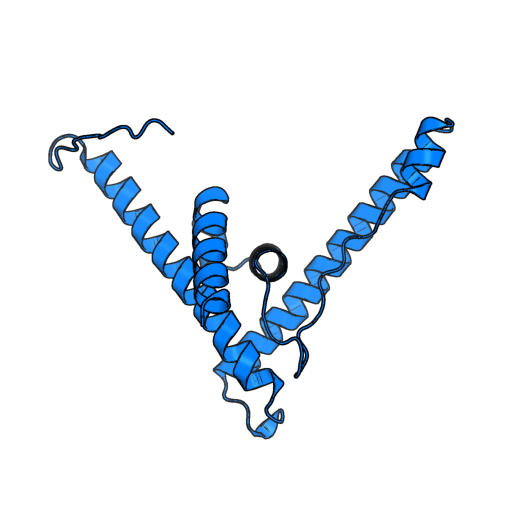A N 1
ATOM 673 C CA . LYS A 1 83 ? -3.653 1.461 27.455 1.00 93.69 83 LYS A CA 1
ATOM 674 C C . LYS A 1 83 ? -2.526 2.293 28.066 1.00 93.69 83 LYS A C 1
ATOM 676 O O . LYS A 1 83 ? -2.615 2.694 29.216 1.00 93.69 83 LYS A O 1
ATOM 681 N N . LYS A 1 84 ? -1.516 2.659 27.266 1.00 94.06 84 LYS A N 1
ATOM 682 C CA . LYS A 1 84 ? -0.416 3.516 27.729 1.00 94.06 84 LYS A CA 1
ATOM 683 C C . LYS A 1 84 ? -0.904 4.858 28.283 1.00 94.06 84 LYS A C 1
ATOM 685 O O . LYS A 1 84 ? -0.295 5.348 29.221 1.00 94.06 84 LYS A O 1
ATOM 690 N N . TYR A 1 85 ? -1.929 5.477 27.695 1.00 92.12 85 TYR A N 1
ATOM 691 C CA . TYR A 1 85 ? -2.478 6.746 28.185 1.00 92.12 85 TYR A CA 1
ATOM 692 C C . TYR A 1 85 ? -3.333 6.570 29.441 1.00 92.12 85 TYR A C 1
ATOM 694 O O . TYR A 1 85 ? -3.216 7.382 30.354 1.00 92.12 85 TYR A O 1
ATOM 702 N N . GLN A 1 86 ? -4.122 5.497 29.515 1.00 89.19 86 GLN A N 1
ATOM 703 C CA . GLN A 1 86 ? -4.915 5.149 30.698 1.00 89.19 86 GLN A CA 1
ATOM 704 C C . GLN A 1 86 ? -4.020 4.846 31.910 1.00 89.19 86 GLN A C 1
ATOM 706 O O . GLN A 1 86 ? -4.277 5.346 33.002 1.00 89.19 86 GLN A O 1
ATOM 711 N N . ASP A 1 87 ? -2.914 4.129 31.693 1.00 92.31 87 ASP A N 1
ATOM 712 C CA . ASP A 1 87 ? -1.927 3.787 32.726 1.00 92.31 87 ASP A CA 1
ATOM 713 C C . ASP A 1 87 ? -1.146 5.019 33.244 1.00 92.31 87 ASP A C 1
ATOM 715 O O . ASP A 1 87 ? -0.439 4.929 34.247 1.00 92.31 87 ASP A O 1
ATOM 719 N N 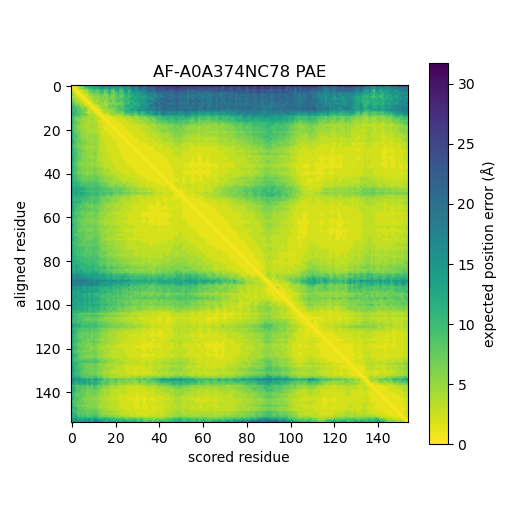. MET A 1 88 ? -1.240 6.187 32.586 1.00 90.81 88 MET A N 1
ATOM 720 C CA . MET A 1 88 ? -0.604 7.414 33.090 1.00 90.81 88 MET A CA 1
ATOM 721 C C . MET A 1 88 ? -1.337 8.008 34.291 1.00 90.81 88 MET A C 1
ATOM 723 O O . MET A 1 88 ? -0.724 8.812 34.985 1.00 90.81 88 MET A O 1
ATOM 727 N N . HIS A 1 89 ? -2.621 7.687 34.501 1.00 86.00 89 HIS A N 1
ATOM 728 C CA . HIS A 1 89 ? -3.448 8.216 35.597 1.00 86.00 89 HIS A CA 1
ATOM 729 C C . HIS A 1 89 ? -3.313 9.741 35.798 1.00 86.00 89 HIS A C 1
ATOM 731 O O . HIS A 1 89 ? -3.185 10.238 36.916 1.00 86.00 89 HIS A O 1
ATOM 737 N N . THR A 1 90 ? -3.286 10.499 34.698 1.00 89.44 90 THR A N 1
ATOM 738 C CA . THR A 1 90 ? -3.149 11.964 34.702 1.00 89.44 90 THR A CA 1
ATOM 739 C C . THR A 1 90 ? -4.194 12.591 33.792 1.00 89.44 90 THR A C 1
ATOM 741 O O . THR A 1 90 ? -4.525 12.026 32.753 1.00 89.44 90 THR A O 1
ATOM 744 N N . GLU A 1 91 ? -4.599 13.828 34.092 1.00 86.94 91 GLU A N 1
ATOM 745 C CA . GLU A 1 91 ? -5.516 14.610 33.243 1.00 86.94 91 GLU A CA 1
ATOM 746 C C . GLU A 1 91 ? -5.000 14.748 31.793 1.00 86.94 91 GLU A C 1
ATOM 748 O O . GLU A 1 91 ? -5.766 14.808 30.832 1.00 86.94 91 GLU A O 1
ATOM 753 N N . LYS A 1 92 ? -3.670 14.765 31.611 1.00 88.69 92 LYS A N 1
ATOM 754 C CA . LYS A 1 92 ? -3.036 14.740 30.283 1.00 88.69 92 LYS A CA 1
ATOM 755 C C . LYS A 1 92 ? -3.251 13.401 29.570 1.00 88.69 92 LYS A C 1
ATOM 757 O O . LYS A 1 92 ? -3.497 13.407 28.367 1.00 88.69 92 LYS A O 1
ATOM 762 N N . GLY A 1 93 ? -3.148 12.281 30.286 1.00 85.50 93 GLY A N 1
ATOM 763 C CA . GLY A 1 93 ? -3.428 10.943 29.762 1.00 85.50 93 GLY A CA 1
ATOM 764 C C . GLY A 1 93 ? -4.877 10.802 29.302 1.00 85.50 93 GLY A C 1
ATOM 765 O O . GLY A 1 93 ? -5.113 10.359 28.180 1.00 85.50 93 GLY A O 1
ATOM 766 N N . ASP A 1 94 ? -5.829 11.289 30.099 1.00 85.88 94 ASP A N 1
ATOM 767 C CA . ASP A 1 94 ? -7.260 11.232 29.771 1.00 85.88 94 ASP A CA 1
ATOM 768 C C . ASP A 1 94 ? -7.596 12.044 28.513 1.00 85.88 94 ASP A C 1
ATOM 770 O O . ASP A 1 94 ? -8.287 11.552 27.617 1.00 85.88 94 ASP A O 1
ATOM 774 N N . LYS A 1 95 ? -7.031 13.254 28.381 1.00 90.50 95 LYS A N 1
ATOM 775 C CA . LYS A 1 95 ? -7.169 14.075 27.164 1.00 90.50 95 LYS A CA 1
ATOM 776 C C . LYS A 1 95 ? -6.589 13.371 25.933 1.00 90.50 95 LYS A C 1
ATOM 778 O O . LYS A 1 95 ? -7.238 13.310 24.893 1.00 90.50 95 LYS A O 1
ATOM 783 N N . LEU A 1 96 ? -5.395 12.783 26.054 1.00 90.38 96 LEU A N 1
ATOM 784 C CA . LEU A 1 96 ? -4.762 12.044 24.955 1.00 90.38 96 LEU A CA 1
ATOM 785 C C . LEU A 1 96 ? -5.550 10.791 24.552 1.00 90.38 96 LEU A C 1
ATOM 787 O O . LEU A 1 96 ? -5.594 10.464 23.367 1.00 90.38 96 LEU A O 1
ATOM 791 N N . ALA A 1 97 ? -6.159 10.091 25.512 1.00 87.81 97 ALA A N 1
ATOM 792 C CA . ALA A 1 97 ? -7.014 8.937 25.255 1.00 87.81 97 ALA A CA 1
ATOM 793 C C . ALA A 1 97 ? -8.310 9.337 24.533 1.00 87.81 97 ALA A C 1
ATOM 795 O O . ALA A 1 97 ? -8.686 8.673 23.567 1.00 87.81 97 ALA A O 1
ATOM 796 N N . ALA A 1 98 ? -8.948 10.436 24.952 1.00 89.00 98 ALA A N 1
ATOM 797 C CA . ALA A 1 98 ? -10.163 10.959 24.325 1.00 89.00 98 ALA A CA 1
ATOM 798 C C . ALA A 1 98 ? -9.934 11.403 22.868 1.00 89.00 98 ALA A C 1
ATOM 800 O O . ALA A 1 98 ? -10.765 11.141 21.998 1.00 89.00 98 ALA A O 1
ATOM 801 N N . ASP A 1 99 ? -8.779 12.012 22.583 1.00 91.88 99 ASP A N 1
ATOM 802 C CA . ASP A 1 99 ? -8.424 12.483 21.239 1.00 91.88 99 ASP A CA 1
ATOM 803 C C . ASP A 1 99 ? -7.853 11.383 20.325 1.00 91.88 99 ASP A C 1
ATOM 805 O O . ASP A 1 99 ? -7.677 11.589 19.114 1.00 91.88 99 ASP A O 1
ATOM 809 N N . LEU A 1 100 ? -7.536 10.203 20.869 1.00 91.62 100 LEU A N 1
ATOM 810 C CA . LEU A 1 100 ? -6.907 9.133 20.108 1.00 91.62 100 LEU A CA 1
ATOM 811 C C . LEU A 1 100 ? -7.885 8.569 19.067 1.00 91.62 100 LEU A C 1
ATOM 813 O O . LEU A 1 100 ? -8.953 8.050 19.385 1.00 91.62 100 LEU A O 1
ATOM 817 N N . LYS A 1 101 ? -7.472 8.582 17.796 1.00 91.56 101 LYS A N 1
ATOM 818 C CA . LYS A 1 101 ? -8.230 7.997 16.680 1.00 91.56 101 LYS A CA 1
ATOM 819 C C . LYS A 1 101 ? -7.531 6.762 16.134 1.00 91.56 101 LYS A C 1
ATOM 821 O O . LYS A 1 101 ? -6.328 6.787 15.855 1.00 91.56 101 LYS A O 1
ATOM 826 N N . CYS A 1 102 ? -8.292 5.690 15.928 1.00 90.38 102 CYS A N 1
ATOM 827 C CA . CYS A 1 102 ? -7.783 4.516 15.232 1.00 90.38 102 CYS A CA 1
ATOM 828 C C . CYS A 1 102 ? -7.624 4.839 13.744 1.00 90.38 102 CYS A C 1
ATOM 830 O O . CYS A 1 102 ? -8.560 5.288 13.080 1.00 90.38 102 CYS A O 1
ATOM 832 N N . LYS A 1 103 ? -6.427 4.603 13.203 1.00 91.75 103 LYS A N 1
ATOM 833 C CA . LYS A 1 103 ? -6.198 4.710 11.763 1.00 91.75 103 LYS A CA 1
ATOM 834 C C . LYS A 1 103 ? -6.912 3.550 11.070 1.00 91.75 103 LYS A C 1
ATOM 836 O O . LYS A 1 103 ? -6.688 2.402 11.437 1.00 91.75 103 LYS A O 1
ATOM 841 N N . VAL A 1 104 ? -7.721 3.854 10.059 1.00 94.31 104 VAL A N 1
ATOM 842 C CA . VAL A 1 104 ? -8.426 2.850 9.254 1.00 94.31 104 VAL A CA 1
ATOM 843 C C . VAL A 1 104 ? -8.133 3.097 7.781 1.00 94.31 104 VAL A C 1
ATOM 845 O O . VAL A 1 104 ? -8.265 4.214 7.280 1.00 94.31 104 VAL A O 1
ATOM 848 N N . PHE A 1 105 ? -7.708 2.047 7.094 1.00 95.69 105 PHE A N 1
ATOM 849 C CA . PHE A 1 105 ? -7.521 2.015 5.655 1.00 95.69 105 PHE A CA 1
ATOM 850 C C . PHE A 1 105 ? -8.814 1.499 5.007 1.00 95.69 105 PHE A C 1
ATOM 852 O O . PHE A 1 105 ? -9.240 0.385 5.327 1.00 95.69 105 PHE A O 1
ATOM 859 N N . PRO A 1 106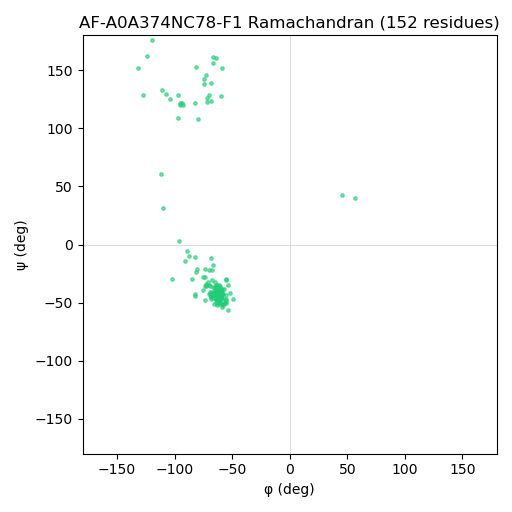 ? -9.467 2.292 4.137 1.00 95.00 106 PRO A N 1
ATOM 860 C CA . PRO A 1 106 ? -10.713 1.889 3.499 1.00 95.00 106 PRO A CA 1
ATOM 861 C C . PRO A 1 106 ? -10.459 0.845 2.408 1.00 95.00 106 PRO A C 1
ATOM 863 O O . PRO A 1 106 ? -9.481 0.945 1.665 1.00 95.00 106 PRO A O 1
ATOM 866 N N . TYR A 1 107 ? -11.371 -0.121 2.288 1.00 96.25 107 TYR A N 1
ATOM 867 C CA . TYR A 1 107 ? -11.401 -1.049 1.159 1.00 96.25 107 TYR A CA 1
ATOM 868 C C . TYR A 1 107 ? -11.894 -0.342 -0.111 1.00 96.25 107 TYR A C 1
ATOM 870 O O . TYR A 1 107 ? -12.752 0.543 -0.015 1.00 96.25 107 TYR A O 1
ATOM 878 N N . PRO A 1 108 ? -11.377 -0.712 -1.295 1.00 96.31 108 PRO A N 1
ATOM 879 C CA . PRO A 1 108 ? -11.870 -0.159 -2.547 1.00 96.31 108 PRO A CA 1
ATOM 880 C C . PRO A 1 108 ? -13.302 -0.636 -2.831 1.00 96.31 108 PRO A C 1
ATOM 882 O O . PRO A 1 108 ? -13.624 -1.808 -2.641 1.00 96.31 108 PRO A O 1
ATOM 885 N N . THR A 1 109 ? -14.148 0.266 -3.329 1.00 95.75 109 THR A N 1
ATOM 886 C CA . THR A 1 109 ? -15.503 -0.041 -3.834 1.00 95.75 109 THR A CA 1
ATOM 887 C C . THR A 1 109 ? -15.625 0.336 -5.309 1.00 95.75 109 THR A C 1
ATOM 889 O O . THR A 1 109 ? -14.694 0.905 -5.879 1.00 95.75 109 THR A O 1
ATOM 892 N N . LYS A 1 110 ? -16.768 0.053 -5.949 1.00 93.50 110 LYS A N 1
ATOM 893 C CA . LYS A 1 110 ? -17.011 0.447 -7.349 1.00 93.50 110 LYS A CA 1
ATOM 894 C C . LYS A 1 110 ? -16.905 1.965 -7.550 1.00 93.50 110 LYS A C 1
ATOM 896 O O . LYS A 1 110 ? -16.337 2.411 -8.548 1.00 93.50 110 LYS A O 1
ATOM 901 N N . GLU A 1 111 ? -17.381 2.748 -6.584 1.00 93.12 111 GLU A N 1
ATOM 902 C CA . GLU A 1 111 ? -17.334 4.214 -6.589 1.00 93.12 111 GLU A CA 1
ATOM 903 C C . GLU A 1 111 ? -15.969 4.729 -6.114 1.00 93.12 111 GLU A C 1
ATOM 905 O O . GLU A 1 111 ? -15.398 5.642 -6.708 1.00 93.12 111 GLU A O 1
ATOM 910 N N . LYS A 1 112 ? -15.419 4.125 -5.051 1.00 94.25 112 LYS A N 1
ATOM 911 C CA . LYS A 1 112 ? -14.155 4.525 -4.414 1.00 94.25 112 LYS A CA 1
ATOM 912 C C . LYS A 1 112 ? -13.076 3.468 -4.637 1.00 94.25 112 LYS A C 1
ATOM 914 O O . LYS A 1 112 ? -12.553 2.887 -3.692 1.00 94.25 112 LYS A O 1
ATOM 919 N N . TRP A 1 113 ? -12.746 3.218 -5.899 1.00 94.31 113 TRP A N 1
ATOM 920 C CA . TRP A 1 113 ? -11.781 2.186 -6.302 1.00 94.31 113 TRP A CA 1
ATOM 921 C C . TRP A 1 113 ? -10.318 2.634 -6.168 1.00 94.31 113 TRP A C 1
ATOM 923 O O . TRP A 1 113 ? -9.408 1.808 -6.122 1.00 94.31 113 TRP A O 1
ATOM 933 N N . PHE A 1 114 ? -10.075 3.948 -6.144 1.00 96.12 114 PHE A N 1
ATOM 934 C CA . PHE A 1 114 ? -8.729 4.499 -6.241 1.00 96.12 114 PHE A CA 1
ATOM 935 C C . PHE A 1 114 ? -7.908 4.267 -4.967 1.00 96.12 114 PHE A C 1
ATOM 937 O O . PHE A 1 114 ? -8.251 4.733 -3.877 1.00 96.12 114 PHE A O 1
ATOM 944 N N . LEU A 1 115 ? -6.765 3.601 -5.122 1.00 96.25 115 LEU A N 1
ATOM 945 C CA . LEU A 1 115 ? -5.844 3.335 -4.025 1.00 96.25 115 LEU A CA 1
ATOM 946 C C . LEU A 1 115 ? -4.989 4.574 -3.740 1.00 96.25 115 LEU A C 1
ATOM 948 O O . LEU A 1 115 ? -4.084 4.933 -4.494 1.00 96.25 115 LEU A O 1
ATOM 952 N N . SER A 1 116 ? -5.272 5.239 -2.619 1.00 95.38 116 SER A N 1
ATOM 953 C CA . SER A 1 116 ? -4.470 6.380 -2.173 1.00 95.38 116 SER A CA 1
ATOM 954 C C . SER A 1 116 ? -3.031 5.966 -1.838 1.00 95.38 116 SER A C 1
ATOM 956 O O . SER A 1 116 ? -2.760 4.807 -1.524 1.00 95.38 116 SER A O 1
ATOM 958 N N . TYR A 1 117 ? -2.115 6.940 -1.805 1.00 95.75 117 TYR A N 1
ATOM 959 C CA . TYR A 1 117 ? -0.732 6.715 -1.363 1.00 95.75 117 TYR A CA 1
ATOM 960 C C . TYR A 1 117 ? -0.666 5.961 -0.028 1.00 95.75 117 TYR A C 1
ATOM 962 O O . TYR A 1 117 ? 0.070 4.989 0.080 1.00 95.75 117 TYR A O 1
ATOM 970 N N . GLY A 1 118 ? -1.460 6.375 0.966 1.00 95.12 118 GLY A N 1
ATOM 971 C CA . GLY A 1 118 ? -1.436 5.747 2.286 1.00 95.12 118 GLY A CA 1
ATOM 972 C C . GLY A 1 118 ? -1.909 4.294 2.266 1.00 95.12 118 GLY A C 1
ATOM 973 O O . GLY A 1 118 ? -1.413 3.495 3.052 1.00 95.12 118 GLY A O 1
ATOM 974 N N . VAL A 1 119 ? -2.837 3.953 1.368 1.00 96.50 119 VAL A N 1
ATOM 975 C CA . VAL A 1 119 ? -3.332 2.582 1.195 1.00 96.50 119 VAL A 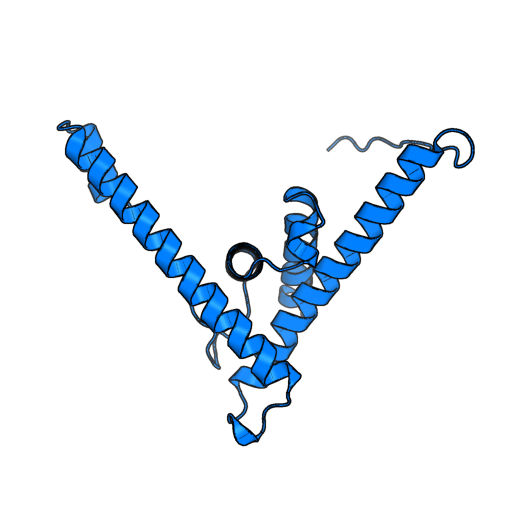CA 1
ATOM 976 C C . VAL A 1 119 ? -2.284 1.722 0.489 1.00 96.50 119 VAL A C 1
ATOM 978 O O . VAL A 1 119 ? -1.963 0.652 0.988 1.00 96.50 119 VAL A O 1
ATOM 981 N N . LEU A 1 120 ? -1.691 2.205 -0.608 1.00 96.75 120 LEU A N 1
ATOM 982 C CA . LEU A 1 120 ? -0.623 1.489 -1.321 1.00 96.75 120 LEU A CA 1
ATOM 983 C C . LEU A 1 120 ? 0.605 1.250 -0.436 1.00 96.75 120 LEU A C 1
ATOM 985 O O . LEU A 1 120 ? 1.099 0.130 -0.367 1.00 96.75 120 LEU A O 1
ATOM 989 N N . ASP A 1 121 ? 1.062 2.284 0.276 1.00 95.56 121 ASP A N 1
ATOM 990 C CA . ASP A 1 121 ? 2.186 2.197 1.215 1.00 95.56 121 ASP A CA 1
ATOM 991 C C . ASP A 1 121 ? 1.926 1.146 2.305 1.00 95.56 121 ASP A C 1
ATOM 993 O O . ASP A 1 121 ? 2.787 0.320 2.604 1.00 95.56 121 ASP A O 1
ATOM 997 N N . ALA A 1 122 ? 0.705 1.115 2.850 1.00 95.25 122 ALA A N 1
ATOM 998 C CA . ALA A 1 122 ? 0.310 0.110 3.825 1.00 95.25 122 ALA A CA 1
ATOM 999 C C . ALA A 1 122 ? 0.279 -1.298 3.218 1.00 95.25 122 ALA A C 1
ATOM 1001 O O . ALA A 1 122 ? 0.913 -2.194 3.769 1.00 95.25 122 ALA A O 1
ATOM 1002 N N . ILE A 1 123 ? -0.398 -1.495 2.082 1.00 96.19 123 ILE A N 1
ATOM 1003 C CA . ILE A 1 123 ? -0.487 -2.804 1.418 1.00 96.19 123 ILE A CA 1
ATOM 1004 C C . ILE A 1 123 ? 0.918 -3.357 1.191 1.00 96.19 123 ILE A C 1
ATOM 1006 O O . ILE A 1 123 ? 1.241 -4.407 1.735 1.00 96.19 123 ILE A O 1
ATOM 1010 N N . PHE A 1 124 ? 1.793 -2.616 0.507 1.00 95.75 124 PHE A N 1
ATOM 1011 C CA . PHE A 1 124 ? 3.140 -3.099 0.199 1.00 95.75 124 PHE A CA 1
ATOM 1012 C C . PHE A 1 124 ? 3.983 -3.384 1.446 1.00 95.75 124 PHE A C 1
ATOM 1014 O O . PHE A 1 124 ? 4.760 -4.342 1.456 1.00 95.75 124 PHE A O 1
ATOM 1021 N N . LYS A 1 125 ? 3.809 -2.598 2.514 1.00 93.69 125 LYS A N 1
ATOM 1022 C CA . LYS A 1 125 ? 4.490 -2.817 3.793 1.00 93.69 125 LYS A CA 1
ATOM 1023 C C . LYS A 1 125 ? 4.012 -4.083 4.512 1.00 93.69 125 LYS A C 1
ATOM 1025 O O . LYS A 1 125 ? 4.843 -4.787 5.084 1.00 93.69 125 LYS A O 1
ATOM 1030 N N . TYR A 1 126 ? 2.704 -4.346 4.533 1.00 93.38 126 TYR A N 1
ATOM 1031 C CA . TYR A 1 126 ? 2.100 -5.450 5.295 1.00 93.38 126 TYR A CA 1
ATOM 1032 C C . TYR A 1 126 ? 1.972 -6.756 4.500 1.00 93.38 126 TYR A C 1
ATOM 1034 O O . TYR A 1 126 ? 1.768 -7.813 5.097 1.00 93.38 126 TYR A O 1
ATOM 1042 N N . THR A 1 127 ? 2.124 -6.709 3.175 1.00 91.69 127 THR A N 1
ATOM 1043 C CA . THR A 1 127 ? 2.250 -7.899 2.317 1.00 91.69 127 THR A CA 1
ATOM 1044 C C . THR A 1 127 ? 3.699 -8.259 2.002 1.00 91.69 127 THR A C 1
ATOM 1046 O O . THR A 1 127 ? 3.924 -9.182 1.232 1.00 91.69 127 THR A O 1
ATOM 1049 N N . ASP A 1 128 ? 4.672 -7.537 2.564 1.00 91.44 128 ASP A N 1
ATOM 1050 C CA . ASP A 1 128 ? 6.102 -7.775 2.343 1.00 91.44 128 ASP A CA 1
ATOM 1051 C C . ASP A 1 128 ? 6.518 -7.737 0.862 1.00 91.44 128 ASP A C 1
ATOM 1053 O O . ASP A 1 128 ? 7.322 -8.541 0.397 1.00 91.44 128 ASP A O 1
ATOM 1057 N N . HIS A 1 129 ? 5.953 -6.803 0.086 1.00 93.25 129 HIS A N 1
ATOM 1058 C CA . HIS A 1 129 ? 6.146 -6.809 -1.363 1.00 93.25 129 HIS A CA 1
ATOM 1059 C C . HIS A 1 129 ? 7.644 -6.679 -1.718 1.00 93.25 129 HIS A C 1
ATOM 1061 O O . HIS A 1 129 ? 8.289 -5.715 -1.288 1.00 93.25 129 HIS A O 1
ATOM 1067 N N . PRO A 1 130 ? 8.214 -7.567 -2.555 1.00 91.69 130 PRO A N 1
ATOM 1068 C CA . PRO A 1 130 ? 9.661 -7.640 -2.774 1.00 91.69 130 PRO A CA 1
ATOM 1069 C C . PRO A 1 130 ? 10.236 -6.326 -3.312 1.00 91.69 130 PRO A C 1
ATOM 1071 O O . PRO A 1 130 ? 11.255 -5.843 -2.829 1.00 91.69 130 PRO A O 1
ATOM 1074 N N . THR A 1 131 ? 9.547 -5.677 -4.256 1.00 90.38 131 THR A N 1
ATOM 1075 C CA . THR A 1 131 ? 9.946 -4.356 -4.776 1.00 90.38 131 THR A CA 1
ATOM 1076 C C . THR A 1 131 ? 9.983 -3.277 -3.695 1.00 90.38 131 THR A C 1
ATOM 1078 O O . THR A 1 131 ? 10.861 -2.422 -3.725 1.00 90.38 131 THR A O 1
ATOM 1081 N N . TYR A 1 132 ? 9.072 -3.336 -2.721 1.00 91.56 132 TYR A N 1
ATOM 1082 C CA . TYR A 1 132 ? 9.028 -2.383 -1.617 1.00 91.56 132 TYR A CA 1
ATOM 1083 C C . TYR A 1 132 ? 10.162 -2.645 -0.615 1.00 91.56 132 TYR A C 1
ATOM 1085 O O . TYR A 1 132 ? 10.749 -1.706 -0.091 1.00 91.56 132 TYR A O 1
ATOM 1093 N N . ARG A 1 133 ? 10.536 -3.909 -0.381 1.00 90.12 133 ARG A N 1
ATOM 1094 C CA . ARG A 1 133 ? 11.636 -4.269 0.532 1.00 90.12 133 ARG A CA 1
ATOM 1095 C C . ARG A 1 133 ? 13.033 -4.029 -0.017 1.00 90.12 133 ARG A C 1
ATOM 1097 O O . ARG A 1 133 ? 13.941 -3.772 0.763 1.00 90.12 133 ARG A O 1
ATOM 1104 N N . ARG A 1 134 ? 13.201 -4.076 -1.337 1.00 85.12 134 ARG A N 1
ATOM 1105 C CA . ARG A 1 134 ? 14.498 -3.877 -2.004 1.00 85.12 134 ARG A CA 1
ATOM 1106 C C . ARG A 1 134 ? 15.064 -2.462 -1.877 1.00 85.12 134 ARG A C 1
ATOM 1108 O O . ARG A 1 134 ? 16.242 -2.276 -2.144 1.00 85.12 134 ARG A O 1
ATOM 1115 N N . MET A 1 135 ? 14.252 -1.467 -1.517 1.00 81.19 135 MET A N 1
ATOM 1116 C CA . MET A 1 135 ? 14.674 -0.065 -1.490 1.00 81.19 135 MET A CA 1
ATOM 1117 C C . MET A 1 135 ? 14.481 0.600 -0.138 1.00 81.19 135 MET A C 1
ATOM 1119 O O . MET A 1 135 ? 13.666 0.187 0.689 1.00 81.19 135 MET A O 1
ATOM 1123 N N . ASN A 1 136 ? 15.173 1.729 0.031 1.00 80.88 136 ASN A N 1
ATOM 1124 C CA . ASN A 1 136 ? 14.880 2.642 1.120 1.00 80.88 136 ASN A CA 1
ATOM 1125 C C . ASN A 1 136 ? 13.416 3.130 1.053 1.00 80.88 136 ASN A C 1
ATOM 1127 O O . ASN A 1 136 ? 12.783 3.230 -0.007 1.00 80.88 136 ASN A O 1
ATOM 1131 N N . SER A 1 137 ? 12.865 3.455 2.218 1.00 80.25 137 SER A N 1
ATOM 1132 C CA . SER A 1 137 ? 11.475 3.894 2.333 1.00 80.25 137 SER A CA 1
ATOM 1133 C C . SER A 1 137 ? 11.213 5.202 1.580 1.00 80.25 137 SER A C 1
ATOM 1135 O O . SER A 1 137 ? 10.149 5.363 0.993 1.00 80.25 137 SER A O 1
ATOM 1137 N N . GLN A 1 138 ? 12.173 6.126 1.526 1.00 84.94 138 GLN A N 1
ATOM 1138 C CA . GLN A 1 138 ? 11.979 7.448 0.925 1.00 84.94 138 GLN A CA 1
ATOM 1139 C C . GLN A 1 138 ? 11.777 7.395 -0.599 1.00 84.94 138 GLN A C 1
ATOM 1141 O O . GLN A 1 138 ? 10.896 8.072 -1.137 1.00 84.94 138 GLN A O 1
ATOM 1146 N N . VAL A 1 139 ? 12.557 6.574 -1.301 1.00 86.44 139 VAL A N 1
ATOM 1147 C CA . VAL A 1 139 ? 12.464 6.382 -2.753 1.00 86.44 139 VAL A CA 1
ATOM 1148 C C . VAL A 1 139 ? 11.155 5.672 -3.095 1.00 86.44 139 VAL A C 1
ATOM 1150 O O . VAL A 1 139 ? 10.438 6.135 -3.985 1.00 86.44 139 VAL A O 1
ATOM 1153 N N . ASN A 1 140 ? 10.775 4.637 -2.332 1.00 90.38 140 ASN A N 1
ATOM 1154 C CA . ASN A 1 140 ? 9.473 3.976 -2.473 1.00 90.38 140 ASN A CA 1
ATOM 1155 C C . ASN A 1 140 ? 8.317 4.969 -2.339 1.00 90.38 140 ASN A C 1
ATOM 1157 O O . ASN A 1 140 ? 7.445 5.048 -3.206 1.00 90.38 140 ASN A O 1
ATOM 1161 N N . GLN A 1 141 ? 8.335 5.785 -1.284 1.00 91.56 141 GLN A N 1
ATOM 1162 C CA . GLN A 1 141 ? 7.290 6.773 -1.047 1.00 91.56 141 GLN A CA 1
ATOM 1163 C C . GLN A 1 141 ? 7.187 7.782 -2.190 1.00 91.56 141 GLN A C 1
ATOM 1165 O O . GLN A 1 141 ? 6.081 8.107 -2.623 1.00 91.56 141 GLN A O 1
ATOM 1170 N N . ASN A 1 142 ? 8.318 8.267 -2.706 1.00 92.50 142 ASN A N 1
ATOM 1171 C CA . ASN A 1 142 ? 8.335 9.203 -3.827 1.00 92.50 142 ASN A CA 1
ATOM 1172 C C . ASN A 1 142 ? 7.797 8.568 -5.117 1.00 92.50 142 ASN A C 1
ATOM 1174 O O . ASN A 1 142 ? 7.002 9.201 -5.815 1.00 92.50 142 ASN A O 1
ATOM 1178 N N . ALA A 1 143 ? 8.161 7.317 -5.410 1.00 93.94 143 ALA A N 1
ATOM 1179 C CA . ALA A 1 143 ? 7.656 6.586 -6.570 1.00 93.94 143 ALA A CA 1
ATOM 1180 C C . ALA A 1 143 ? 6.133 6.367 -6.496 1.00 93.94 143 ALA A C 1
ATOM 1182 O O . ALA A 1 143 ? 5.413 6.649 -7.462 1.00 93.94 143 ALA A O 1
ATOM 1183 N N . ILE A 1 144 ? 5.614 5.951 -5.334 1.00 95.94 144 ILE A N 1
ATOM 1184 C CA . ILE A 1 144 ? 4.171 5.759 -5.120 1.00 95.94 144 ILE A CA 1
ATOM 1185 C C . ILE A 1 144 ? 3.438 7.105 -5.203 1.00 95.94 144 ILE A C 1
ATOM 1187 O O . ILE A 1 144 ? 2.435 7.213 -5.907 1.00 95.94 144 ILE A O 1
ATOM 1191 N N . LYS A 1 145 ? 3.947 8.166 -4.558 1.00 95.75 145 LYS A N 1
ATOM 1192 C CA . LYS A 1 145 ? 3.358 9.518 -4.635 1.00 95.75 145 LYS A CA 1
ATOM 1193 C C . LYS A 1 145 ? 3.304 10.036 -6.068 1.00 95.75 145 LYS A C 1
ATOM 1195 O O . LYS A 1 145 ? 2.284 10.600 -6.461 1.00 95.75 145 LYS A O 1
ATOM 1200 N N . LYS A 1 146 ? 4.369 9.834 -6.851 1.00 95.25 146 LYS A N 1
ATOM 1201 C CA . LYS A 1 146 ? 4.408 10.220 -8.268 1.00 95.25 146 LYS A CA 1
ATOM 1202 C C . LYS A 1 146 ? 3.336 9.476 -9.060 1.00 95.25 146 LYS A C 1
ATOM 1204 O O . LYS A 1 146 ? 2.603 10.112 -9.806 1.00 95.25 146 LYS A O 1
ATOM 1209 N N . THR A 1 147 ? 3.193 8.173 -8.826 1.00 95.75 147 THR A N 1
ATOM 1210 C CA . THR A 1 147 ? 2.144 7.346 -9.443 1.00 95.75 147 THR A CA 1
ATOM 1211 C C . THR A 1 147 ? 0.749 7.870 -9.108 1.00 95.75 147 THR A C 1
ATOM 1213 O O . THR A 1 147 ? -0.032 8.183 -10.000 1.00 95.75 147 THR A O 1
ATOM 1216 N N . VAL A 1 148 ? 0.453 8.047 -7.820 1.00 95.81 148 VAL A N 1
ATOM 1217 C CA . VAL A 1 148 ? -0.844 8.542 -7.338 1.00 95.81 148 VAL A CA 1
ATOM 1218 C C . VAL A 1 148 ? -1.153 9.935 -7.889 1.00 95.81 148 VAL A C 1
ATOM 1220 O O . VAL A 1 148 ? -2.294 10.210 -8.248 1.00 95.81 148 VAL A O 1
ATOM 1223 N N . LYS A 1 149 ? -0.150 10.818 -7.985 1.00 95.25 149 LYS A N 1
ATOM 1224 C CA . LYS A 1 149 ? -0.312 12.151 -8.578 1.00 95.25 149 LYS A CA 1
ATOM 1225 C C . LYS A 1 149 ? -0.664 12.068 -10.066 1.00 95.25 149 LYS A C 1
ATOM 1227 O O . LYS A 1 149 ? -1.575 12.772 -10.477 1.00 95.25 149 LYS A O 1
ATOM 1232 N N . SER A 1 150 ? 0.010 11.207 -10.833 1.00 93.81 150 SER A N 1
ATOM 1233 C CA . SER A 1 150 ? -0.287 10.992 -12.258 1.00 93.81 150 SER A CA 1
ATOM 1234 C C . SER A 1 150 ? -1.714 10.489 -12.494 1.00 93.81 150 SER A C 1
ATOM 1236 O O . SER A 1 150 ? -2.352 10.913 -13.448 1.00 93.81 150 SER A O 1
ATOM 1238 N N . TRP A 1 151 ? -2.235 9.630 -11.615 1.00 93.69 151 TRP A N 1
ATOM 1239 C CA . TRP A 1 151 ? -3.622 9.166 -11.710 1.00 93.69 151 TRP A CA 1
ATOM 1240 C C . TRP A 1 151 ? -4.653 10.221 -11.333 1.00 93.69 151 TRP A C 1
ATOM 1242 O O . TRP A 1 151 ? -5.728 10.234 -11.905 1.00 93.69 151 TRP A O 1
ATOM 1252 N N . LYS A 1 152 ? -4.347 11.105 -10.378 1.00 89.81 152 LYS A N 1
ATOM 1253 C CA . LYS A 1 152 ? -5.255 12.203 -10.013 1.00 89.81 152 LYS A CA 1
ATOM 1254 C C . LYS A 1 152 ? -5.374 13.278 -11.095 1.00 89.81 152 LYS A C 1
ATOM 1256 O O . LYS A 1 152 ? -6.312 14.061 -11.043 1.00 89.81 152 LYS A O 1
ATOM 1261 N N . SER A 1 153 ? -4.389 13.378 -11.987 1.00 86.19 153 SER A N 1
ATOM 1262 C CA . SER A 1 153 ? -4.413 14.313 -13.117 1.00 86.19 153 SER A CA 1
ATOM 1263 C C . SER A 1 153 ? -5.092 13.756 -14.370 1.00 86.19 153 SER A C 1
ATOM 1265 O O . SER A 1 153 ? -5.256 14.514 -15.319 1.00 86.19 153 SER A O 1
ATOM 1267 N N . TYR A 1 154 ? -5.399 12.457 -14.392 1.00 77.19 154 TYR A N 1
ATOM 1268 C CA . TYR A 1 154 ? -6.148 11.789 -15.456 1.00 77.19 154 TYR A CA 1
ATOM 1269 C C . TYR A 1 154 ? -7.642 11.850 -15.138 1.00 77.19 154 TYR A C 1
ATOM 1271 O O . TYR A 1 154 ? -8.413 12.191 -16.056 1.00 77.19 154 TYR A O 1
#